Protein AF-A0A969TZG5-F1 (afdb_monomer)

Secondary structure (DSSP, 8-state):
-TT-SS-GGGS--GGG-S-EEEE--TT--B-TTSPBPPTTSTTPPPHHHHHHHHHHHH-S-EEEEE----GGGHHHHHHHHHHHHHHHHHTT--B---

Mean predicted aligned error: 3.2 Å

Foldseek 3Di:
DQCCPPHVVVPHHLVSPQEEEDEDEQQPAADVVGGRDHCPHPPRDQVLVVLVVVCVVNVHAYEHPYYADDDPCGVVRVVSVVVSLVVNVVVVHRYDYD

Radius of gyration: 15.35 Å; Cα contacts (8 Å, |Δi|>4): 132; chains: 1; bounding box: 35×33×38 Å

Solvent-accessible surface area (backbone atoms only — not comparable to full-atom values): 5860 Å² total; per-residue (Å²): 101,64,51,14,83,89,53,47,90,81,73,22,37,61,87,80,55,76,62,44,73,41,76,57,48,74,65,75,46,61,47,92,99,54,59,61,46,53,85,83,39,91,83,49,73,62,64,32,57,56,52,46,54,50,32,74,70,66,76,40,42,31,27,46,69,40,70,57,64,65,82,86,50,34,67,61,50,53,53,49,51,54,50,33,52,51,52,26,42,76,72,70,45,57,63,81,49,111

Nearest PDB structures (foldseek):
  8u7f-assembly2_B  TM=6.973E-01  e=1.410E-02  Cuniculiplasma divulgatum
  4r27-assembly1_A  TM=6.937E-01  e=1.410E-02  Microbacterium sp. Gsoil167
  4a5z-assembly1_C  TM=5.048E-01  e=2.443E+00  Homo sapiens

Structure (mmCIF, N/CA/C/O backbone):
data_AF-A0A969TZG5-F1
#
_entry.id   AF-A0A969TZG5-F1
#
loop_
_atom_site.group_PDB
_atom_site.id
_atom_site.type_symbol
_atom_site.label_atom_id
_atom_site.label_alt_id
_atom_site.label_comp_id
_atom_site.label_asym_id
_atom_site.label_entity_id
_atom_site.label_seq_id
_atom_site.pdbx_PDB_ins_code
_atom_site.Cartn_x
_atom_site.Cartn_y
_atom_site.Cartn_z
_atom_site.occupancy
_atom_site.B_iso_or_equiv
_atom_site.auth_seq_id
_atom_site.auth_comp_id
_atom_site.auth_asym_id
_atom_site.auth_atom_id
_atom_site.pdbx_PDB_model_num
ATOM 1 N N . MET A 1 1 ? -10.187 13.938 9.853 1.00 72.38 1 MET A N 1
ATOM 2 C CA . MET A 1 1 ? -11.547 14.401 9.515 1.00 72.38 1 MET A CA 1
ATOM 3 C C . MET A 1 1 ? -12.589 13.366 9.911 1.00 72.38 1 MET A C 1
ATOM 5 O O . MET A 1 1 ? -13.217 13.581 10.932 1.00 72.38 1 MET A O 1
ATOM 9 N N . LEU A 1 2 ? -12.699 12.212 9.238 1.00 84.56 2 LEU A N 1
ATOM 10 C CA . LEU A 1 2 ? -13.775 11.236 9.506 1.00 84.56 2 LEU A CA 1
ATOM 11 C C . LEU A 1 2 ? -13.751 10.606 10.909 1.00 84.56 2 LEU A C 1
ATOM 13 O O . LEU A 1 2 ? -14.788 10.504 11.550 1.00 84.56 2 LEU A O 1
ATOM 17 N N . SER A 1 3 ? -12.573 10.257 11.434 1.00 89.19 3 SER A N 1
ATOM 18 C CA . SER A 1 3 ? -12.449 9.674 12.781 1.00 89.19 3 SER A CA 1
ATOM 19 C C . SER A 1 3 ? -12.560 10.687 13.925 1.00 89.19 3 SER A C 1
ATOM 21 O O . SER A 1 3 ? -12.514 10.288 15.082 1.00 89.19 3 SER A O 1
ATOM 23 N N . GLY A 1 4 ? -12.610 11.993 13.643 1.00 90.69 4 GLY A N 1
ATOM 24 C CA . GLY A 1 4 ? -12.628 13.035 14.677 1.00 90.69 4 GLY A CA 1
ATOM 25 C C . GLY A 1 4 ? -11.348 13.183 15.520 1.00 90.69 4 GLY A C 1
ATOM 26 O O . GLY A 1 4 ? -11.300 14.083 16.341 1.00 90.69 4 GLY A O 1
ATOM 27 N N . ARG A 1 5 ? -10.284 12.382 15.319 1.00 87.94 5 ARG A N 1
ATOM 28 C CA . ARG A 1 5 ? -9.093 12.358 16.211 1.00 87.94 5 ARG A CA 1
ATOM 29 C C . ARG A 1 5 ? -8.382 13.701 16.429 1.00 87.94 5 ARG A C 1
ATOM 31 O O . ARG A 1 5 ? -7.909 13.944 17.529 1.00 87.94 5 ARG A O 1
ATOM 38 N N . LEU A 1 6 ? -8.239 14.519 15.385 1.00 90.38 6 LEU A N 1
ATOM 39 C CA . LEU A 1 6 ? -7.519 15.802 15.468 1.00 90.38 6 LEU A CA 1
ATOM 40 C C . LEU A 1 6 ? -8.450 16.987 15.738 1.00 90.38 6 LEU A C 1
ATOM 42 O O . LEU A 1 6 ? -8.046 17.934 16.399 1.00 90.38 6 LEU A O 1
ATOM 46 N N . TRP A 1 7 ? -9.677 16.944 15.211 1.00 92.31 7 TRP A N 1
ATOM 47 C CA . TRP A 1 7 ? -10.625 18.050 15.331 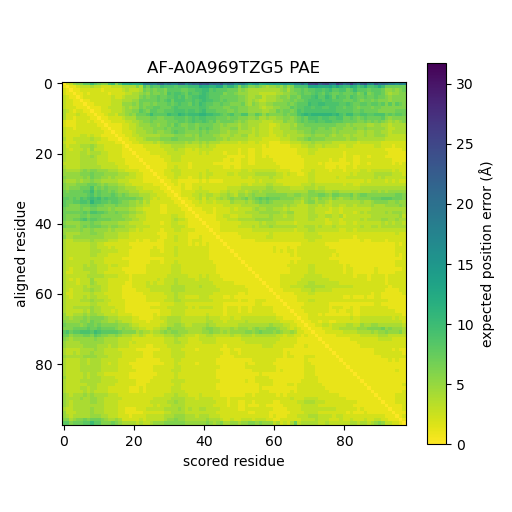1.00 92.31 7 TRP A CA 1
ATOM 48 C C . TRP A 1 7 ? -12.064 17.505 15.442 1.00 92.31 7 TRP A C 1
ATOM 50 O O . TRP A 1 7 ? -12.752 17.375 14.430 1.00 92.31 7 TRP A O 1
ATOM 60 N N . PRO A 1 8 ? -12.515 17.086 16.640 1.00 90.12 8 PRO A N 1
ATOM 61 C CA . PRO A 1 8 ? -13.830 16.458 16.818 1.00 90.12 8 PRO A CA 1
ATOM 62 C C . PRO A 1 8 ? -15.021 17.365 16.460 1.00 90.12 8 PRO A C 1
ATOM 64 O O . PRO A 1 8 ? -16.043 16.881 15.979 1.00 90.12 8 PRO A O 1
ATOM 67 N N . GLN A 1 9 ? -14.898 18.683 16.649 1.00 94.31 9 GLN A N 1
ATOM 68 C CA . GLN A 1 9 ? -15.992 19.654 16.472 1.00 94.31 9 GLN A CA 1
ATOM 69 C C . GLN A 1 9 ? -16.504 19.805 15.036 1.00 94.31 9 GLN A C 1
ATOM 71 O O . GLN A 1 9 ? -17.581 20.355 14.841 1.00 94.31 9 GLN A O 1
ATOM 76 N N . ILE A 1 10 ? -15.771 19.313 14.034 1.00 93.62 10 ILE A N 1
ATOM 77 C CA . ILE A 1 10 ? -16.235 19.306 12.637 1.00 93.62 10 ILE A CA 1
ATOM 78 C C . ILE A 1 10 ? -17.025 18.032 12.284 1.00 93.62 10 ILE A C 1
ATOM 80 O O . ILE A 1 10 ? -17.180 17.703 11.112 1.00 93.62 10 ILE A O 1
ATOM 84 N N . GLY A 1 11 ? -17.512 17.296 13.292 1.00 92.62 11 GLY A N 1
ATOM 85 C CA . GLY A 1 11 ? -18.494 16.219 13.128 1.00 92.62 11 GLY A CA 1
ATOM 86 C C . GLY A 1 11 ? -17.921 14.818 12.895 1.00 92.62 11 GLY A C 1
ATOM 87 O O . GLY A 1 11 ? -18.679 13.889 12.631 1.00 92.62 11 GLY A O 1
ATOM 88 N N . GLY A 1 12 ? -16.603 14.633 13.001 1.00 93.19 12 GLY A N 1
ATOM 89 C CA . GLY A 1 12 ? -15.972 13.317 12.873 1.00 93.19 12 GLY A CA 1
ATOM 90 C C . GLY A 1 12 ? -16.135 12.445 14.121 1.00 93.19 12 GLY A C 1
ATOM 91 O O . GLY A 1 12 ? -16.127 12.943 15.244 1.00 93.19 12 GLY A O 1
ATOM 92 N N . HIS A 1 13 ? -16.212 11.127 13.943 1.00 92.06 13 HIS A N 1
ATOM 93 C CA . HIS A 1 13 ? -16.256 10.161 15.041 1.00 92.06 13 HIS A CA 1
ATOM 94 C C . HIS A 1 13 ? -15.726 8.794 14.583 1.00 92.06 13 HIS A C 1
ATOM 96 O O . HIS A 1 13 ? -16.067 8.358 13.483 1.00 92.06 13 HIS A O 1
ATOM 102 N N . PRO A 1 14 ? -15.008 8.023 15.425 1.00 89.62 14 PRO A N 1
ATOM 103 C CA . PRO A 1 14 ? -14.540 6.678 15.060 1.00 89.62 14 PRO A CA 1
ATOM 104 C C . PRO A 1 14 ? -15.645 5.672 14.701 1.00 89.62 14 PRO A C 1
ATOM 106 O O . PRO A 1 14 ? -15.339 4.602 14.190 1.00 89.62 14 PRO A O 1
ATOM 109 N N . ARG A 1 15 ? -16.914 6.004 14.980 1.00 91.62 15 ARG A N 1
ATOM 110 C CA . ARG A 1 15 ? -18.084 5.140 14.732 1.00 91.62 15 ARG A CA 1
ATOM 111 C C . ARG A 1 15 ? -18.515 5.165 13.268 1.00 91.62 15 ARG A C 1
ATOM 113 O O . ARG A 1 15 ? -19.313 4.341 12.872 1.00 91.62 15 ARG A O 1
ATOM 120 N N . TYR A 1 16 ? -18.036 6.149 12.509 1.00 90.50 16 TYR A N 1
ATOM 121 C CA . TYR A 1 16 ? -18.337 6.307 11.088 1.00 90.50 16 TYR A CA 1
ATOM 122 C C . TYR A 1 16 ? -17.300 5.609 10.199 1.00 90.50 16 TYR A C 1
ATOM 124 O O . TYR A 1 16 ? -17.282 5.824 8.993 1.00 90.50 16 TYR A O 1
ATOM 132 N N . LEU A 1 17 ? -16.376 4.853 10.799 1.00 90.50 17 LEU A N 1
ATOM 133 C CA . LEU A 1 17 ? -15.293 4.166 10.108 1.00 90.50 17 LEU A CA 1
ATOM 134 C C . LEU A 1 17 ? -15.321 2.694 10.495 1.00 90.50 17 LEU A C 1
ATOM 136 O O . LEU A 1 17 ? -14.710 2.311 11.493 1.00 90.50 17 LEU A O 1
ATOM 140 N N . ASP A 1 18 ? -16.030 1.900 9.703 1.00 94.00 18 ASP A N 1
ATOM 141 C CA . ASP A 1 18 ? -16.117 0.450 9.882 1.00 94.00 18 ASP A CA 1
ATOM 142 C C . ASP A 1 18 ? -14.947 -0.268 9.200 1.00 94.00 18 ASP A C 1
ATOM 144 O O . ASP A 1 18 ? -14.330 -1.152 9.790 1.00 94.00 18 ASP A O 1
ATOM 148 N N . ILE A 1 19 ? -14.590 0.175 7.992 1.00 95.81 19 ILE A N 1
ATOM 149 C CA . ILE A 1 19 ? -13.518 -0.375 7.158 1.00 95.81 19 ILE A CA 1
ATOM 150 C C . ILE A 1 19 ? -12.793 0.759 6.419 1.00 95.81 19 ILE A C 1
ATOM 152 O O . ILE A 1 19 ? -13.387 1.801 6.130 1.00 95.81 19 ILE A O 1
ATOM 156 N N . ILE A 1 20 ? -11.505 0.579 6.125 1.00 96.00 20 ILE A N 1
ATOM 157 C CA . ILE A 1 20 ? -10.691 1.546 5.378 1.00 96.00 20 ILE A CA 1
ATOM 158 C C . ILE A 1 20 ? -10.352 0.990 3.994 1.00 96.00 20 ILE A C 1
ATOM 160 O O . ILE A 1 20 ? -9.699 -0.044 3.877 1.00 96.00 20 ILE A O 1
ATOM 164 N N . GLY A 1 21 ? -10.753 1.717 2.953 1.00 97.31 21 GLY A N 1
ATOM 165 C CA . GLY A 1 21 ? -10.292 1.477 1.587 1.00 97.31 21 GLY A CA 1
ATOM 166 C C . GLY A 1 21 ? -8.970 2.190 1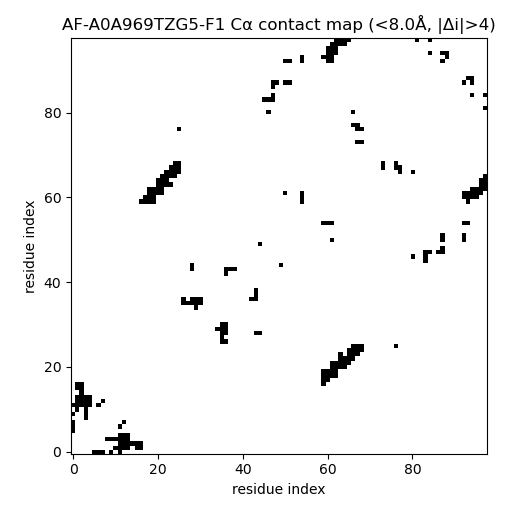.329 1.00 97.31 21 GLY A C 1
ATOM 167 O O . GLY A 1 21 ? -8.838 3.374 1.651 1.00 97.31 21 GLY A O 1
ATOM 168 N N . VAL A 1 22 ? -7.995 1.483 0.759 1.00 98.00 22 VAL A N 1
ATOM 169 C CA . VAL A 1 22 ? -6.722 2.068 0.318 1.00 98.00 22 VAL A CA 1
ATOM 170 C C . VAL A 1 22 ? -6.566 1.980 -1.195 1.00 98.00 22 VAL A C 1
ATOM 172 O O . VAL A 1 22 ? -6.876 0.955 -1.800 1.00 98.00 22 VAL A O 1
ATOM 175 N N . ASN A 1 23 ? -6.027 3.043 -1.791 1.00 98.44 23 ASN A N 1
ATOM 176 C CA . ASN A 1 23 ? -5.766 3.119 -3.225 1.00 98.44 23 ASN A CA 1
ATOM 177 C C . ASN A 1 23 ? -4.252 3.137 -3.445 1.00 98.44 23 ASN A C 1
ATOM 179 O O . ASN A 1 23 ? -3.554 3.993 -2.890 1.00 98.44 23 ASN A O 1
ATOM 183 N N . TYR A 1 24 ? -3.734 2.206 -4.245 1.00 98.06 24 TYR A N 1
ATOM 184 C CA . TYR A 1 24 ? -2.298 2.091 -4.490 1.00 98.06 24 TYR A CA 1
ATOM 185 C C . TYR A 1 24 ? -1.984 1.667 -5.926 1.00 98.06 24 TYR A C 1
ATOM 187 O O . TYR A 1 24 ? -2.396 0.595 -6.368 1.00 98.06 24 TYR A O 1
ATOM 195 N N . TYR A 1 25 ? -1.216 2.491 -6.642 1.00 97.38 25 TYR A N 1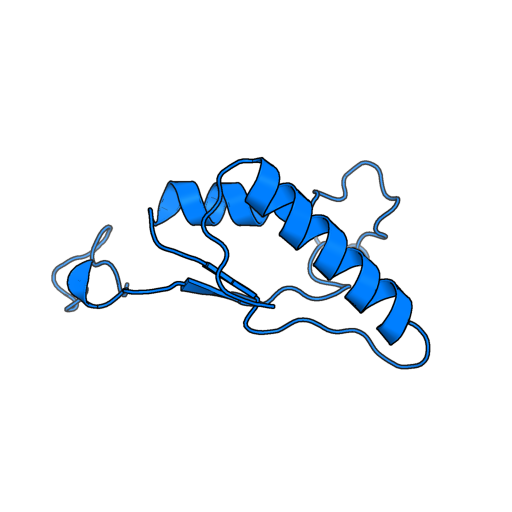
ATOM 196 C CA . TYR A 1 25 ? -0.880 2.307 -8.057 1.00 97.38 25 TYR A CA 1
ATOM 197 C C . TYR A 1 25 ? 0.628 2.174 -8.289 1.00 97.38 25 TYR A C 1
ATOM 199 O O . TYR A 1 25 ? 1.446 2.500 -7.425 1.00 97.38 25 TYR A O 1
ATOM 207 N N . ALA A 1 26 ? 0.997 1.709 -9.486 1.00 95.31 26 ALA A N 1
ATOM 208 C CA . ALA A 1 26 ? 2.383 1.426 -9.867 1.00 95.31 26 ALA A CA 1
ATOM 209 C C . ALA A 1 26 ? 3.334 2.630 -9.766 1.00 95.31 26 ALA A C 1
ATOM 211 O O . ALA A 1 26 ? 4.529 2.445 -9.568 1.00 95.31 26 ALA A O 1
ATOM 212 N N . ASN A 1 27 ? 2.812 3.852 -9.857 1.00 94.19 27 ASN A N 1
ATOM 213 C CA . ASN A 1 27 ? 3.572 5.101 -9.817 1.00 94.19 27 ASN A CA 1
ATOM 214 C C . ASN A 1 27 ? 3.402 5.892 -8.503 1.00 94.19 27 ASN A C 1
ATOM 216 O O . ASN A 1 27 ? 3.787 7.058 -8.443 1.00 94.19 27 ASN A O 1
ATOM 220 N N . ASN A 1 28 ? 2.848 5.288 -7.443 1.00 95.69 28 ASN A N 1
ATOM 221 C CA . ASN A 1 28 ? 2.595 5.990 -6.176 1.00 95.69 28 ASN A CA 1
ATOM 222 C C . ASN A 1 28 ? 3.869 6.424 -5.430 1.00 95.69 28 ASN A C 1
ATOM 224 O O . ASN A 1 28 ? 3.798 7.310 -4.579 1.00 95.69 28 ASN A O 1
ATOM 228 N N . GLN A 1 29 ? 5.019 5.806 -5.709 1.00 96.88 29 GLN A N 1
ATOM 229 C CA . GLN A 1 29 ? 6.293 6.144 -5.074 1.00 96.88 29 GLN A CA 1
ATOM 230 C C . GLN A 1 29 ? 7.187 6.893 -6.054 1.00 96.88 29 GLN A C 1
ATOM 232 O O . GLN A 1 29 ? 7.414 6.421 -7.161 1.00 96.88 29 GLN A O 1
ATOM 237 N N . TRP A 1 30 ? 7.697 8.052 -5.647 1.00 96.56 30 TRP A N 1
ATOM 238 C CA . TRP A 1 30 ? 8.509 8.943 -6.476 1.00 96.56 30 TRP A CA 1
ATOM 239 C C . TRP A 1 30 ? 9.443 9.779 -5.597 1.00 96.56 30 TRP A C 1
ATOM 241 O O . TRP A 1 30 ? 9.203 9.960 -4.400 1.00 96.56 30 TRP A O 1
ATOM 251 N N . ILE A 1 31 ? 10.523 10.282 -6.191 1.00 94.94 31 ILE A N 1
ATOM 252 C CA . ILE A 1 31 ? 11.420 11.248 -5.543 1.00 94.94 31 ILE A CA 1
ATOM 253 C C . ILE A 1 31 ? 10.916 12.652 -5.862 1.00 94.94 31 ILE A C 1
ATOM 255 O O . ILE A 1 31 ? 10.546 12.913 -7.002 1.00 94.94 31 ILE A O 1
ATOM 259 N N . LEU A 1 32 ? 10.937 13.575 -4.893 1.00 94.75 32 LEU A N 1
ATOM 260 C CA . LEU A 1 32 ? 10.568 14.972 -5.136 1.00 94.75 32 LEU A CA 1
ATOM 261 C C . LEU A 1 32 ? 11.370 15.551 -6.313 1.00 94.75 32 LEU A C 1
ATOM 263 O O . LEU A 1 32 ? 12.597 15.580 -6.263 1.00 94.75 32 LEU A O 1
ATOM 267 N N . ASN A 1 33 ? 10.671 16.022 -7.351 1.00 93.75 33 ASN A N 1
ATOM 268 C CA . ASN A 1 33 ? 11.254 16.479 -8.623 1.00 93.75 33 ASN A CA 1
ATOM 269 C C . ASN A 1 33 ? 12.056 15.404 -9.387 1.00 93.75 33 ASN A C 1
ATOM 271 O O . ASN A 1 33 ? 12.927 15.729 -10.191 1.00 93.75 33 ASN A O 1
ATOM 275 N N . GLY A 1 34 ? 11.773 14.129 -9.136 1.00 92.75 34 GLY A N 1
ATOM 276 C CA . GLY A 1 34 ? 12.380 12.975 -9.784 1.00 92.75 34 GLY A CA 1
ATOM 277 C C . GLY A 1 34 ? 11.336 12.037 -10.399 1.00 92.75 34 GLY A C 1
ATOM 278 O O . GLY A 1 34 ? 10.141 12.341 -10.403 1.00 92.75 34 GLY A O 1
ATOM 279 N N . PRO A 1 35 ? 11.782 10.895 -10.948 1.00 92.31 35 PRO A N 1
ATOM 280 C CA . PRO A 1 35 ? 10.885 9.919 -11.549 1.00 92.31 35 PRO A CA 1
ATOM 281 C C . PRO A 1 35 ? 10.099 9.143 -10.483 1.00 92.31 35 PRO A C 1
ATOM 283 O O . PRO A 1 35 ? 10.429 9.153 -9.290 1.00 92.31 35 PRO A O 1
ATOM 286 N N . ALA A 1 36 ? 9.083 8.412 -10.945 1.00 93.62 36 ALA A N 1
ATOM 287 C CA . ALA A 1 36 ? 8.531 7.308 -10.174 1.00 93.62 36 ALA A CA 1
ATOM 288 C C . ALA A 1 36 ? 9.631 6.271 -9.888 1.00 93.62 36 ALA A C 1
ATOM 290 O O . ALA A 1 36 ? 10.520 6.037 -10.709 1.00 93.62 36 ALA A O 1
ATOM 291 N N . LEU A 1 37 ? 9.584 5.676 -8.702 1.00 95.94 37 LEU A N 1
ATOM 292 C CA . LEU A 1 37 ? 10.506 4.635 -8.287 1.00 95.94 37 LEU A CA 1
ATOM 293 C C . L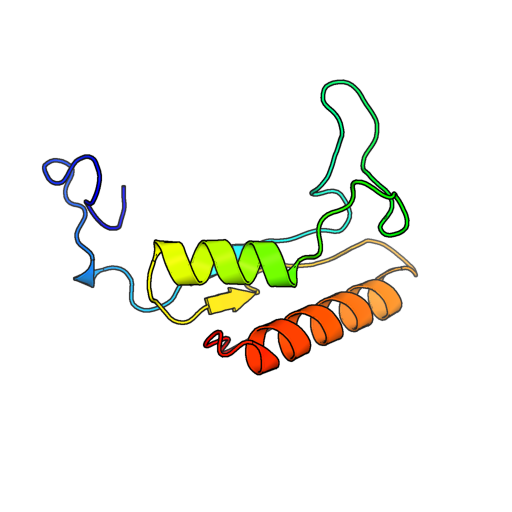EU A 1 37 ? 10.056 3.293 -8.853 1.00 95.94 37 LEU A C 1
ATOM 295 O O . LEU A 1 37 ? 8.957 2.823 -8.567 1.00 95.94 37 LEU A O 1
ATOM 299 N N . GLU A 1 38 ? 10.957 2.641 -9.578 1.00 93.19 38 GLU A N 1
ATOM 300 C CA . GLU A 1 38 ? 10.815 1.230 -9.924 1.00 93.19 38 GLU A CA 1
ATOM 301 C C . GLU A 1 38 ? 10.735 0.368 -8.656 1.00 93.19 38 GLU A C 1
ATOM 303 O O . GLU A 1 38 ? 11.388 0.653 -7.651 1.00 93.19 38 GLU A O 1
ATOM 308 N N . ARG A 1 39 ? 9.998 -0.748 -8.704 1.00 92.56 39 ARG A N 1
ATOM 309 C CA . ARG A 1 39 ? 9.844 -1.649 -7.540 1.00 92.56 39 ARG A CA 1
ATOM 310 C C . ARG A 1 39 ? 11.157 -2.282 -7.068 1.00 92.56 39 ARG A C 1
ATOM 312 O O . ARG A 1 39 ? 11.244 -2.743 -5.936 1.00 92.56 39 ARG A O 1
ATOM 319 N N . THR A 1 40 ? 12.159 -2.343 -7.941 1.00 93.31 40 THR A N 1
ATOM 320 C CA . THR A 1 40 ? 13.510 -2.836 -7.632 1.00 93.31 40 THR A CA 1
ATOM 321 C C . THR A 1 40 ? 14.407 -1.763 -7.023 1.00 93.31 40 THR A C 1
ATOM 323 O O . THR A 1 40 ? 15.515 -2.073 -6.584 1.00 93.31 40 THR A O 1
ATOM 326 N N . HIS A 1 41 ? 13.964 -0.504 -6.999 1.00 96.19 41 HIS A N 1
ATOM 327 C CA . HIS A 1 41 ? 14.751 0.587 -6.457 1.00 96.19 41 HIS A CA 1
ATOM 328 C C . HIS A 1 41 ? 14.981 0.377 -4.948 1.00 96.19 41 HIS A C 1
ATOM 330 O O . HIS A 1 41 ? 14.018 0.111 -4.230 1.00 96.19 41 HIS A O 1
ATOM 336 N N . PRO A 1 42 ? 16.205 0.559 -4.414 1.00 94.88 42 PRO A N 1
ATOM 337 C CA . PRO A 1 42 ? 16.503 0.288 -3.000 1.00 94.88 42 PRO A CA 1
ATOM 338 C C . PRO A 1 42 ? 15.661 1.088 -1.996 1.00 94.88 42 PRO A C 1
ATOM 340 O O . PRO A 1 42 ? 15.488 0.672 -0.857 1.00 94.88 42 PRO A O 1
ATOM 343 N N . GLN A 1 43 ? 15.158 2.253 -2.411 1.00 95.19 43 GLN A N 1
ATOM 344 C CA . GLN A 1 43 ? 14.294 3.109 -1.588 1.00 95.19 43 GLN A CA 1
ATOM 345 C C . GLN A 1 43 ? 12.795 2.839 -1.780 1.00 95.19 43 GLN A C 1
ATOM 347 O O . GLN A 1 43 ? 11.983 3.468 -1.105 1.00 95.19 43 GLN A O 1
ATOM 352 N N . HIS A 1 44 ? 12.414 1.947 -2.700 1.00 96.81 44 HIS A N 1
ATOM 353 C CA . HIS A 1 44 ? 11.018 1.576 -2.877 1.00 96.81 44 HIS A CA 1
ATOM 354 C C . HIS A 1 44 ? 10.539 0.821 -1.634 1.00 96.81 44 HIS A C 1
ATOM 356 O O . HIS A 1 44 ? 11.075 -0.221 -1.255 1.00 96.81 44 HIS A O 1
ATOM 362 N N . ARG A 1 45 ? 9.503 1.348 -0.991 1.00 97.50 45 ARG A N 1
ATOM 363 C CA . ARG A 1 45 ? 8.913 0.764 0.210 1.00 97.50 45 ARG A CA 1
ATOM 364 C C . ARG A 1 45 ? 7.944 -0.363 -0.164 1.00 97.50 45 ARG A C 1
ATOM 366 O O . ARG A 1 45 ? 7.136 -0.178 -1.075 1.00 97.50 45 ARG A O 1
ATOM 373 N N . PRO A 1 46 ? 7.963 -1.514 0.521 1.00 97.56 46 PRO A N 1
ATOM 374 C CA . PRO A 1 46 ? 6.940 -2.541 0.342 1.00 97.56 46 PRO A CA 1
ATOM 375 C C . PRO A 1 46 ? 5.534 -1.999 0.634 1.00 97.56 46 PRO A C 1
ATOM 377 O O . PRO A 1 46 ? 5.335 -1.227 1.574 1.00 97.56 46 PRO A O 1
ATOM 380 N N . PHE A 1 47 ? 4.537 -2.419 -0.145 1.00 98.19 47 PHE A N 1
ATOM 381 C CA . PHE A 1 47 ? 3.157 -1.975 0.059 1.00 98.19 47 PHE A CA 1
ATOM 382 C C . PHE A 1 47 ? 2.573 -2.530 1.366 1.00 98.19 47 PHE A C 1
ATOM 384 O O . PHE A 1 47 ? 1.857 -1.820 2.073 1.00 98.19 47 PHE A O 1
ATOM 391 N N . ARG A 1 48 ? 2.966 -3.749 1.758 1.00 98.50 48 ARG A N 1
ATOM 392 C CA . ARG A 1 48 ? 2.589 -4.358 3.045 1.00 98.50 48 ARG A CA 1
ATOM 393 C C . ARG A 1 48 ? 2.948 -3.496 4.263 1.00 98.50 48 ARG A C 1
ATOM 395 O O . ARG A 1 48 ? 2.208 -3.491 5.242 1.00 98.50 48 ARG A O 1
ATOM 402 N N . ASP A 1 49 ? 4.032 -2.720 4.196 1.00 98.38 49 ASP A N 1
ATOM 403 C CA . ASP A 1 49 ? 4.421 -1.817 5.285 1.00 98.38 49 ASP A CA 1
ATOM 404 C C . ASP A 1 49 ? 3.500 -0.600 5.375 1.00 98.38 49 ASP A C 1
ATOM 406 O O . ASP A 1 49 ? 3.143 -0.175 6.470 1.00 98.38 49 ASP A O 1
ATOM 410 N N . MET A 1 50 ? 3.050 -0.069 4.238 1.00 98.19 50 MET A N 1
ATOM 411 C CA . MET A 1 50 ? 2.066 1.019 4.215 1.00 98.19 50 MET A CA 1
ATOM 412 C C . MET A 1 50 ? 0.687 0.543 4.696 1.00 98.19 50 MET A C 1
ATOM 414 O O . MET A 1 50 ? -0.010 1.275 5.4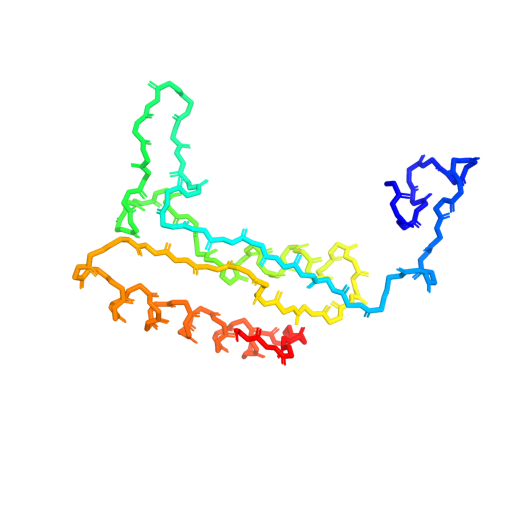05 1.00 98.19 50 MET A O 1
ATOM 418 N N . LEU A 1 51 ? 0.300 -0.695 4.358 1.00 98.44 51 LEU A N 1
ATOM 419 C CA . LEU A 1 51 ? -0.892 -1.346 4.913 1.00 98.44 51 LEU A CA 1
ATOM 420 C C . LEU A 1 51 ? -0.782 -1.478 6.434 1.00 98.44 51 LEU A C 1
ATOM 422 O O . LEU A 1 51 ? -1.716 -1.103 7.142 1.00 98.44 51 LEU A O 1
ATOM 426 N N . ARG A 1 52 ? 0.373 -1.925 6.946 1.00 98.44 52 ARG A N 1
ATOM 427 C CA . ARG A 1 52 ? 0.639 -2.006 8.387 1.00 98.44 52 ARG A CA 1
ATOM 428 C C . ARG A 1 52 ? 0.478 -0.654 9.069 1.00 98.44 52 ARG A C 1
ATOM 430 O O . ARG A 1 52 ? -0.293 -0.547 10.015 1.00 98.44 52 ARG A O 1
ATOM 437 N N . GLU A 1 53 ? 1.139 0.382 8.558 1.00 97.88 53 GLU A N 1
ATOM 438 C CA . GLU A 1 53 ? 1.058 1.743 9.104 1.00 97.88 53 GLU A CA 1
ATOM 439 C C . GLU A 1 53 ? -0.381 2.275 9.109 1.00 97.88 53 GLU A C 1
ATOM 441 O O . GLU A 1 53 ? -0.818 2.932 10.056 1.00 97.88 53 GLU A O 1
ATOM 446 N N . THR A 1 54 ? -1.150 1.966 8.063 1.00 96.38 54 THR A N 1
ATOM 447 C CA . THR A 1 54 ? -2.565 2.346 7.968 1.00 96.38 54 THR A CA 1
ATOM 448 C C . THR A 1 54 ? -3.404 1.600 9.006 1.00 96.38 54 THR A C 1
ATOM 450 O O . THR A 1 54 ? -4.194 2.223 9.722 1.00 96.38 54 THR A O 1
ATOM 453 N N . HIS A 1 55 ? -3.204 0.288 9.143 1.00 96.69 55 HIS A N 1
ATOM 454 C CA . HIS A 1 55 ? -3.897 -0.535 10.128 1.00 96.69 55 HIS A CA 1
ATOM 455 C C . HIS A 1 55 ? -3.564 -0.096 11.562 1.00 96.69 55 HIS A C 1
ATOM 457 O O . HIS A 1 55 ? -4.474 0.150 12.347 1.00 96.69 55 HIS A O 1
ATOM 463 N N . GLU A 1 56 ? -2.289 0.121 11.889 1.00 95.12 56 GLU A N 1
ATOM 464 C CA . GLU A 1 56 ? -1.835 0.647 13.187 1.00 95.12 56 GLU A CA 1
ATOM 465 C C . GLU A 1 56 ? -2.391 2.054 13.466 1.00 95.12 56 GLU A C 1
ATOM 467 O O . GLU A 1 56 ? -2.650 2.432 14.609 1.00 95.12 56 GLU A O 1
ATOM 472 N N . ARG A 1 57 ? -2.628 2.866 12.430 1.00 92.12 57 ARG A N 1
ATOM 473 C CA . ARG A 1 57 ? -3.197 4.204 12.611 1.00 92.12 57 ARG A CA 1
ATOM 474 C C . ARG A 1 57 ? -4.678 4.169 12.970 1.00 92.12 57 ARG A C 1
ATOM 476 O O . ARG A 1 57 ? -5.109 4.945 13.832 1.00 92.12 57 ARG A O 1
ATOM 483 N N . TYR A 1 58 ? -5.463 3.338 12.288 1.00 91.88 58 TYR A N 1
ATOM 484 C CA . TYR A 1 58 ? -6.926 3.367 12.383 1.00 91.88 58 TYR A CA 1
ATOM 485 C C . TYR A 1 58 ? -7.521 2.233 13.219 1.00 91.88 58 TYR A C 1
ATOM 487 O O . TYR A 1 58 ? -8.621 2.414 13.733 1.00 91.88 58 TYR A O 1
ATOM 495 N N . HIS A 1 59 ? -6.796 1.129 13.408 1.00 93.19 59 HIS A N 1
ATOM 496 C CA . HIS A 1 59 ? -7.255 -0.094 14.075 1.00 93.19 59 HIS A CA 1
ATOM 497 C C . HIS A 1 59 ? -8.597 -0.591 13.514 1.00 93.19 59 HIS A C 1
ATOM 499 O O . HIS A 1 59 ? -9.514 -0.943 14.256 1.00 93.19 59 HIS A O 1
ATOM 505 N N . ARG A 1 60 ? -8.727 -0.551 12.184 1.00 95.75 60 ARG A N 1
ATOM 506 C CA . ARG A 1 60 ? -9.895 -1.015 11.430 1.00 95.75 60 ARG A CA 1
ATOM 507 C C . ARG A 1 60 ? -9.450 -1.996 10.349 1.00 95.75 60 ARG A C 1
ATOM 509 O O . ARG A 1 60 ? -8.340 -1.814 9.841 1.00 95.75 60 ARG A O 1
ATOM 516 N N . PRO A 1 61 ? -10.312 -2.952 9.963 1.00 97.81 61 PRO A N 1
ATOM 517 C CA . PRO A 1 61 ? -10.103 -3.752 8.768 1.00 97.81 61 PRO A CA 1
ATOM 518 C C . PRO A 1 61 ? -9.810 -2.875 7.549 1.00 97.81 61 PRO A C 1
ATOM 520 O O . PRO A 1 61 ? -10.316 -1.750 7.431 1.00 97.81 61 PRO A O 1
ATOM 523 N N . LEU A 1 62 ? -8.980 -3.391 6.653 1.00 98.44 62 LEU A N 1
ATOM 524 C CA . LEU A 1 62 ? -8.599 -2.745 5.406 1.00 98.44 62 LEU A CA 1
ATOM 525 C C . LEU A 1 62 ? -9.182 -3.508 4.213 1.00 98.44 62 LEU A C 1
ATOM 527 O O . LEU A 1 62 ? -9.429 -4.708 4.289 1.00 98.44 62 LEU A O 1
ATOM 531 N N . PHE A 1 63 ? -9.309 -2.838 3.076 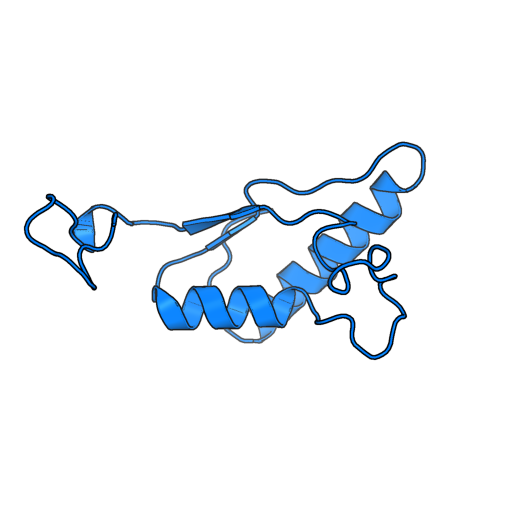1.00 98.12 63 PHE A N 1
ATOM 532 C CA . PHE A 1 63 ? -9.374 -3.477 1.763 1.00 98.12 63 PHE A CA 1
ATOM 533 C C . PHE A 1 63 ? -8.633 -2.610 0.749 1.00 98.12 63 PHE A C 1
ATOM 535 O O . PHE A 1 63 ? -8.559 -1.386 0.901 1.00 98.12 63 PHE A O 1
ATOM 542 N N . ILE A 1 64 ? -8.062 -3.233 -0.276 1.00 98.56 64 ILE A N 1
ATOM 543 C CA . ILE A 1 64 ? -7.461 -2.495 -1.386 1.00 98.56 64 ILE A CA 1
ATOM 544 C C . ILE A 1 64 ? -8.614 -2.115 -2.312 1.00 98.56 64 ILE A C 1
ATOM 546 O O . ILE A 1 64 ? -9.194 -2.964 -2.970 1.00 98.56 64 ILE A O 1
ATOM 550 N N . ALA A 1 65 ? -9.011 -0.846 -2.274 1.00 98.31 65 ALA A N 1
ATOM 551 C CA . ALA A 1 65 ? -10.176 -0.354 -3.001 1.00 98.31 65 ALA A CA 1
ATOM 552 C C . ALA A 1 65 ? -9.852 -0.098 -4.473 1.00 98.31 65 ALA A C 1
ATOM 554 O O . ALA A 1 65 ? -10.699 -0.290 -5.342 1.00 98.31 65 ALA A O 1
ATOM 555 N N . GLU A 1 66 ? -8.618 0.325 -4.749 1.00 98.44 66 GLU A N 1
ATOM 556 C CA . GLU A 1 66 ? -8.149 0.557 -6.104 1.00 98.44 66 GLU A CA 1
ATOM 557 C C . GLU A 1 66 ? -6.681 0.180 -6.257 1.00 98.44 66 GLU A C 1
ATOM 559 O O . GLU A 1 66 ? -5.820 0.539 -5.444 1.00 98.44 66 GLU A O 1
ATOM 564 N N . THR A 1 67 ? -6.383 -0.494 -7.361 1.00 98.44 67 THR A N 1
ATOM 565 C CA . THR A 1 67 ? -5.020 -0.708 -7.820 1.00 98.44 67 THR A CA 1
ATOM 566 C C . THR A 1 67 ? -4.991 -0.956 -9.322 1.00 98.44 67 THR A C 1
ATOM 568 O O . THR A 1 67 ? -5.951 -1.470 -9.896 1.00 98.44 67 THR A O 1
ATOM 571 N N . GLY A 1 68 ? -3.883 -0.624 -9.982 1.00 96.81 68 GLY A N 1
ATOM 572 C CA . GLY A 1 68 ? -3.744 -0.902 -11.404 1.00 96.81 68 GLY A CA 1
ATOM 573 C C . GLY A 1 68 ? -2.443 -0.419 -12.031 1.00 96.81 68 GLY A C 1
ATOM 574 O O . GLY A 1 68 ? -1.662 0.330 -11.441 1.00 96.81 68 GLY A O 1
ATOM 575 N N . THR A 1 69 ? -2.255 -0.868 -13.267 1.00 96.31 69 THR A N 1
ATOM 576 C CA . THR A 1 69 ? -1.279 -0.368 -14.238 1.00 96.31 69 THR A CA 1
ATOM 577 C C . THR A 1 69 ? -1.857 -0.553 -15.646 1.00 96.31 69 THR A C 1
ATOM 579 O O . THR A 1 69 ? -2.945 -1.115 -15.808 1.00 96.31 69 THR A O 1
ATOM 582 N N . GLU A 1 70 ? -1.148 -0.096 -16.669 1.00 93.88 70 GLU A N 1
ATOM 583 C CA . GLU A 1 70 ? -1.621 -0.089 -18.052 1.00 93.88 70 GLU A CA 1
ATOM 584 C C . GLU A 1 70 ? -1.026 -1.238 -18.882 1.00 93.88 70 GLU A C 1
ATOM 586 O O . GLU A 1 70 ? 0.014 -1.816 -18.557 1.00 93.88 70 GLU A O 1
ATOM 591 N N . GLY A 1 71 ? -1.712 -1.584 -19.976 1.00 95.44 71 GLY A N 1
ATOM 592 C CA . GLY A 1 71 ? -1.207 -2.509 -20.993 1.00 95.44 71 GLY A CA 1
ATOM 593 C C . GLY A 1 71 ? -0.884 -3.914 -20.477 1.00 95.44 71 GLY A C 1
ATOM 594 O O . GLY A 1 71 ? -1.654 -4.511 -19.711 1.00 95.44 71 GLY A O 1
ATOM 595 N N . ASP A 1 72 ? 0.251 -4.438 -20.934 1.00 95.81 72 ASP A N 1
ATOM 596 C CA . ASP A 1 72 ? 0.713 -5.804 -20.666 1.00 95.81 72 ASP A CA 1
ATOM 597 C C . ASP A 1 72 ? 1.289 -5.980 -19.253 1.00 95.81 72 ASP A C 1
ATOM 599 O O . ASP A 1 72 ? 1.475 -7.106 -18.797 1.00 95.81 72 ASP A O 1
ATOM 603 N N . GLY A 1 73 ? 1.512 -4.885 -18.515 1.00 94.31 73 GLY A N 1
ATOM 604 C CA . GLY A 1 73 ? 1.984 -4.929 -17.127 1.00 94.31 73 GLY A CA 1
ATOM 605 C C . GLY A 1 73 ? 0.923 -5.391 -16.121 1.00 94.31 73 GLY A C 1
ATOM 606 O O . GLY A 1 73 ? 1.258 -5.748 -14.991 1.00 94.31 73 GLY A O 1
ATOM 607 N N . ARG A 1 74 ? -0.361 -5.412 -16.509 1.00 97.25 74 ARG A N 1
ATOM 608 C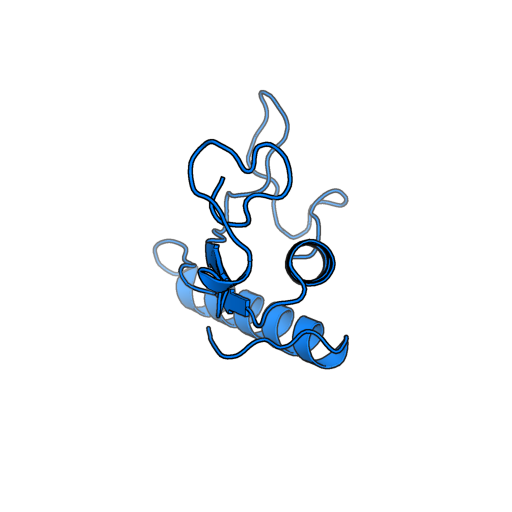 CA . ARG A 1 74 ? -1.493 -5.707 -15.608 1.00 97.25 74 ARG A CA 1
ATOM 609 C C . ARG A 1 74 ? -1.385 -7.044 -14.861 1.00 97.25 74 ARG A C 1
ATOM 611 O O . ARG A 1 74 ? -1.598 -7.025 -13.648 1.00 97.25 74 ARG A O 1
ATOM 618 N N . PRO A 1 75 ? -1.050 -8.187 -15.498 1.00 97.81 75 PRO A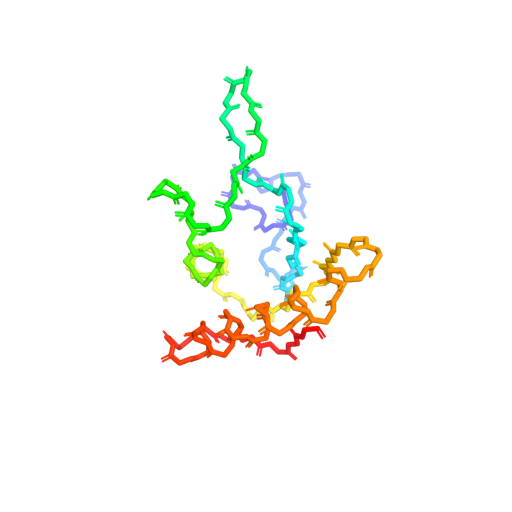 N 1
ATOM 619 C CA 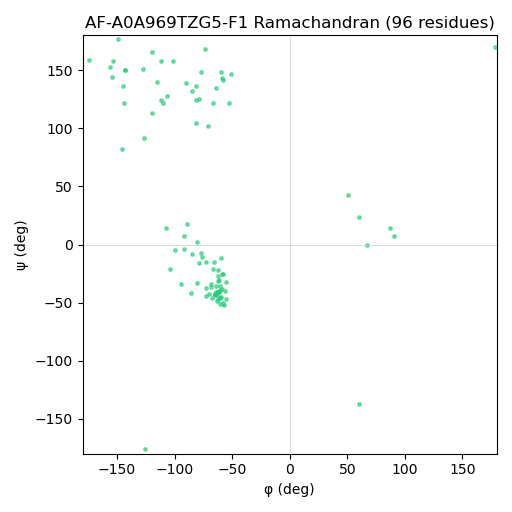. PRO A 1 75 ? -0.959 -9.465 -14.791 1.00 97.81 75 PRO A CA 1
ATOM 620 C C . PRO A 1 75 ? 0.164 -9.486 -13.750 1.00 97.81 75 PRO A C 1
ATOM 622 O O . PRO A 1 75 ? -0.044 -9.947 -12.627 1.00 97.81 75 PRO A O 1
ATOM 625 N N . ASP A 1 76 ? 1.338 -8.952 -14.096 1.00 97.25 76 ASP A N 1
ATOM 626 C CA . ASP A 1 76 ? 2.469 -8.871 -13.169 1.00 97.25 76 ASP A CA 1
ATOM 627 C C . ASP A 1 76 ? 2.160 -7.941 -11.986 1.00 97.25 76 ASP A C 1
ATOM 629 O O . ASP A 1 76 ? 2.407 -8.294 -10.829 1.00 97.25 76 ASP A O 1
ATOM 633 N N . TRP A 1 77 ? 1.554 -6.785 -12.263 1.00 97.25 77 TRP A N 1
ATOM 634 C CA . TRP A 1 77 ? 1.127 -5.842 -11.236 1.00 97.25 77 TRP A CA 1
ATOM 635 C C . TRP A 1 77 ? 0.110 -6.454 -10.274 1.00 97.25 77 TRP A C 1
ATOM 637 O O . TRP A 1 77 ? 0.322 -6.428 -9.062 1.00 97.25 77 TRP A O 1
ATOM 647 N N . PHE A 1 78 ? -0.960 -7.058 -10.794 1.00 98.06 78 PHE A N 1
ATOM 648 C CA . PHE A 1 78 ? -1.974 -7.688 -9.951 1.00 98.06 78 PHE A CA 1
ATOM 649 C C . PHE A 1 78 ? -1.374 -8.825 -9.113 1.00 98.06 78 PHE A C 1
ATOM 651 O O . PHE A 1 78 ? -1.627 -8.919 -7.912 1.00 98.06 78 PHE A O 1
ATOM 658 N N . GLY A 1 79 ? -0.493 -9.638 -9.707 1.00 98.38 79 GLY A N 1
ATOM 659 C CA . GLY A 1 79 ? 0.248 -10.669 -8.984 1.00 98.38 79 GLY A CA 1
ATOM 660 C C . GLY A 1 79 ? 1.141 -10.101 -7.876 1.00 98.38 79 GLY A C 1
ATOM 661 O O . GLY A 1 79 ? 1.235 -10.694 -6.801 1.00 98.38 79 GLY A O 1
ATOM 662 N N . HIS A 1 80 ? 1.789 -8.957 -8.106 1.00 97.88 80 HIS A N 1
ATOM 663 C CA . HIS A 1 80 ? 2.562 -8.253 -7.084 1.00 97.88 80 HIS A CA 1
ATOM 664 C C . HIS A 1 80 ? 1.678 -7.784 -5.926 1.00 97.88 80 HIS A C 1
ATOM 666 O O . HIS A 1 80 ? 1.994 -8.088 -4.776 1.00 97.88 80 HIS A O 1
ATOM 672 N N . ILE A 1 81 ? 0.550 -7.131 -6.214 1.00 98.50 81 ILE A N 1
ATOM 673 C CA . ILE A 1 81 ? -0.368 -6.654 -5.177 1.00 98.50 81 ILE A CA 1
ATOM 674 C C . ILE A 1 81 ? -0.960 -7.813 -4.375 1.00 98.50 81 ILE A C 1
ATOM 676 O O . ILE A 1 81 ? -0.982 -7.747 -3.150 1.00 98.50 81 ILE A O 1
ATOM 680 N N . ALA A 1 82 ? -1.336 -8.918 -5.021 1.00 98.56 82 ALA A N 1
ATOM 681 C CA . ALA A 1 82 ? -1.812 -10.109 -4.322 1.00 98.56 82 ALA A CA 1
ATOM 682 C C . ALA A 1 82 ? -0.754 -10.703 -3.366 1.00 98.56 82 ALA A C 1
ATOM 684 O O . ALA A 1 82 ? -1.098 -11.197 -2.291 1.00 98.56 82 ALA A O 1
ATOM 685 N N . ARG A 1 83 ? 0.540 -10.647 -3.723 1.00 98.62 83 ARG A N 1
ATOM 686 C CA . ARG A 1 83 ? 1.637 -11.077 -2.832 1.00 98.62 83 ARG A CA 1
ATOM 687 C C . ARG A 1 83 ? 1.823 -10.129 -1.649 1.00 98.62 83 ARG A C 1
ATOM 689 O O . ARG A 1 83 ? 2.008 -10.607 -0.534 1.00 98.62 83 ARG A O 1
ATOM 696 N N . GLU A 1 84 ? 1.760 -8.818 -1.873 1.00 98.56 84 GLU A N 1
ATOM 697 C CA . GLU A 1 84 ? 1.834 -7.821 -0.796 1.00 98.56 84 GLU A CA 1
ATOM 698 C C . GLU A 1 84 ? 0.637 -7.926 0.158 1.00 98.56 84 GLU A C 1
ATOM 700 O O . GLU A 1 84 ? 0.826 -7.911 1.371 1.00 98.56 84 GLU A O 1
ATOM 705 N N . ALA A 1 85 ? -0.571 -8.113 -0.380 1.00 98.56 85 ALA A N 1
ATOM 706 C CA . ALA A 1 85 ? -1.795 -8.340 0.383 1.00 98.56 85 ALA A CA 1
ATOM 707 C C . ALA A 1 85 ? -1.673 -9.577 1.284 1.00 98.56 85 ALA A C 1
ATOM 709 O O . ALA A 1 85 ? -1.892 -9.490 2.490 1.00 98.56 85 ALA A O 1
ATOM 710 N N . ARG A 1 86 ? -1.240 -10.716 0.725 1.00 98.56 86 ARG A N 1
ATOM 711 C CA . ARG A 1 86 ? -1.023 -11.943 1.504 1.00 98.56 86 ARG A CA 1
ATOM 712 C C . ARG A 1 86 ? 0.019 -11.746 2.602 1.00 98.56 86 ARG A C 1
ATOM 714 O O . ARG A 1 86 ? -0.221 -12.135 3.738 1.00 98.56 86 ARG A O 1
ATOM 721 N N . ALA A 1 87 ? 1.142 -11.111 2.284 1.00 98.62 87 ALA A N 1
ATOM 722 C CA . ALA A 1 87 ? 2.173 -10.853 3.277 1.00 98.62 87 ALA A CA 1
ATOM 723 C C . ALA A 1 87 ? 1.695 -9.920 4.400 1.00 98.62 87 ALA A C 1
ATOM 725 O O . ALA A 1 87 ? 2.068 -10.109 5.552 1.00 98.62 87 ALA A O 1
ATOM 726 N N . ALA A 1 88 ? 0.848 -8.935 4.092 1.00 98.44 88 ALA A N 1
ATOM 727 C CA . ALA A 1 88 ? 0.218 -8.098 5.106 1.00 98.44 88 ALA A CA 1
ATOM 728 C C . ALA A 1 88 ? -0.699 -8.923 6.030 1.00 98.44 88 ALA A C 1
ATOM 730 O O . ALA A 1 88 ? -0.636 -8.777 7.251 1.00 98.44 88 ALA A O 1
ATOM 731 N N . MET A 1 89 ? -1.498 -9.838 5.470 1.00 98.50 89 MET A N 1
ATOM 732 C CA . MET A 1 89 ? -2.330 -10.757 6.260 1.00 98.50 89 MET A CA 1
ATOM 733 C C . MET A 1 89 ? -1.481 -11.664 7.165 1.00 98.50 89 MET A C 1
ATOM 735 O O . MET A 1 89 ? -1.818 -11.852 8.331 1.00 98.50 89 MET A O 1
ATOM 739 N N . GLU A 1 90 ? -0.348 -12.173 6.671 1.00 98.44 90 GLU A N 1
ATOM 740 C CA . GLU A 1 90 ? 0.616 -12.963 7.460 1.00 98.44 90 GLU A CA 1
ATOM 741 C C . GLU A 1 90 ? 1.230 -12.161 8.623 1.00 98.44 90 GLU A C 1
ATOM 743 O O . GLU A 1 90 ? 1.584 -12.734 9.651 1.00 98.44 90 GLU A O 1
ATOM 748 N N . MET A 1 91 ? 1.303 -10.831 8.503 1.00 97.56 91 MET A N 1
ATOM 749 C CA . MET A 1 91 ? 1.720 -9.919 9.577 1.00 97.56 91 MET A CA 1
ATOM 750 C C . MET A 1 91 ? 0.597 -9.606 10.587 1.00 97.56 91 MET A C 1
ATOM 752 O O . MET A 1 91 ? 0.813 -8.822 11.511 1.00 97.56 91 MET A O 1
ATOM 756 N N . GLY A 1 92 ? -0.597 -10.191 10.433 1.00 97.56 92 GLY A N 1
ATOM 757 C CA . GLY A 1 92 ? -1.745 -9.989 11.326 1.00 97.56 92 GLY A CA 1
ATOM 758 C C . GLY A 1 92 ? -2.625 -8.784 10.980 1.00 97.56 92 GLY A C 1
ATOM 759 O O . GLY A 1 92 ? -3.439 -8.365 11.803 1.00 97.56 92 GLY A O 1
ATOM 760 N N . ILE A 1 93 ? -2.474 -8.208 9.785 1.00 98.25 93 ILE A N 1
ATOM 761 C CA . ILE A 1 93 ? -3.332 -7.115 9.315 1.00 98.25 93 ILE A CA 1
ATOM 762 C C . ILE A 1 93 ? -4.657 -7.707 8.824 1.00 98.25 93 ILE A C 1
ATOM 764 O O . ILE A 1 93 ? -4.664 -8.572 7.948 1.00 98.25 93 ILE A O 1
ATOM 768 N N . SER A 1 94 ? -5.780 -7.221 9.361 1.00 97.88 94 SER A N 1
ATOM 769 C CA . SER A 1 94 ? -7.119 -7.569 8.864 1.00 97.88 94 SER A CA 1
ATOM 770 C C . SER A 1 94 ? -7.326 -6.896 7.509 1.00 97.88 94 SER A C 1
ATOM 772 O O . SER A 1 94 ? -7.523 -5.682 7.421 1.00 97.88 94 SER A O 1
ATOM 774 N N . LEU A 1 95 ? -7.189 -7.690 6.448 1.00 98.19 95 LEU A N 1
ATOM 775 C CA . LEU A 1 95 ? -7.388 -7.289 5.062 1.00 98.19 95 LEU A CA 1
ATOM 776 C C . LEU A 1 95 ? -8.508 -8.149 4.470 1.00 98.19 95 LEU A C 1
ATOM 778 O O . LEU A 1 95 ? -8.352 -9.358 4.317 1.00 98.19 95 LEU A O 1
ATOM 782 N N . GLU A 1 96 ? -9.627 -7.512 4.148 1.00 97.69 96 GLU A N 1
ATOM 783 C CA . GLU A 1 96 ? -10.891 -8.173 3.795 1.00 97.69 96 GLU A CA 1
ATOM 784 C C . GLU A 1 96 ? -11.126 -8.241 2.279 1.00 97.69 96 GLU A C 1
ATOM 786 O O . GLU A 1 96 ? -12.108 -8.824 1.822 1.00 97.69 96 GLU A O 1
ATOM 791 N N . GLY A 1 97 ? -10.241 -7.638 1.478 1.00 95.69 97 GLY A N 1
ATOM 792 C CA . GLY A 1 97 ? -10.396 -7.612 0.029 1.00 95.69 97 GLY A CA 1
ATOM 793 C C . GLY A 1 97 ? -9.228 -6.993 -0.732 1.00 95.69 97 GLY A C 1
ATOM 794 O O . GLY A 1 97 ? -8.437 -6.213 -0.187 1.00 95.69 97 GLY A O 1
ATOM 795 N N . LEU A 1 98 ? -9.178 -7.366 -2.012 1.00 94.19 98 LEU A N 1
ATOM 796 C CA . LEU A 1 98 ? -8.371 -6.798 -3.087 1.00 94.19 98 LEU A CA 1
ATOM 797 C C . LEU A 1 98 ? -9.279 -6.459 -4.272 1.00 94.19 98 LEU A C 1
ATOM 799 O O . LEU A 1 98 ? -10.205 -7.266 -4.518 1.00 94.19 98 LEU A O 1
#

Sequence (98 aa):
MLSGRLWPQIGGHPRYLDIIGVNYYANNQWILNGPALERTHPQHRPFRDMLRETHERYHRPLFIAETGTEGDGRPDWFGHIAREARAAMEMGISLEGL

pLDDT: mean 95.41, std 3.74, range [72.38, 98.62]